Protein AF-A0A6C0BGW6-F1 (afdb_monomer)

Solvent-accessible surface area (backbone atoms only — not comparable to full-atom values): 10227 Å² total; per-residue (Å²): 132,77,54,96,41,46,49,73,50,77,48,76,57,96,74,24,34,38,41,36,36,39,38,70,76,59,81,55,43,27,41,41,35,39,39,25,25,22,56,47,49,83,43,99,42,93,86,22,59,35,53,53,31,75,29,62,69,71,22,59,35,98,66,33,48,68,53,72,49,78,18,70,74,29,52,48,75,48,79,35,81,51,61,35,23,29,26,18,40,80,93,35,70,37,82,43,70,14,36,36,42,37,46,34,37,33,81,90,67,52,72,50,77,52,74,50,77,50,52,95,71,47,67,79,78,81,62,77,71,50,73,78,90,64,96,64,98,62,66,97,80,75,90,61,68,43,69,79,63,86,60,91,87,66,70,92,70,54,76,65,55,50,53,68,76,22,45,67,76,95,65,134

Organism: NCBI:txid1070528

Structure (mmCIF, N/CA/C/O backbone):
data_AF-A0A6C0BGW6-F1
#
_entry.id   AF-A0A6C0BGW6-F1
#
loop_
_atom_site.group_PDB
_atom_site.id
_atom_site.type_symbol
_atom_site.label_atom_id
_atom_site.label_alt_id
_atom_site.label_comp_id
_atom_site.label_asym_id
_atom_site.label_entity_id
_atom_site.label_seq_id
_atom_site.pdbx_PDB_ins_code
_atom_site.Cartn_x
_atom_site.Cartn_y
_atom_site.Cartn_z
_atom_site.occupancy
_atom_site.B_iso_or_equiv
_atom_site.auth_seq_id
_atom_site.auth_comp_id
_atom_site.auth_asym_id
_atom_site.auth_atom_id
_atom_site.pdbx_PDB_model_num
ATOM 1 N N . MET A 1 1 ? 7.740 -7.024 9.136 1.00 37.19 1 MET A N 1
ATOM 2 C CA . MET A 1 1 ? 7.471 -7.342 10.553 1.00 37.19 1 MET A CA 1
ATOM 3 C C . MET A 1 1 ? 6.039 -6.913 10.829 1.00 37.19 1 MET A C 1
ATOM 5 O O . MET A 1 1 ? 5.793 -5.718 10.891 1.00 37.19 1 MET A O 1
ATOM 9 N N . GLN A 1 2 ? 5.083 -7.849 10.823 1.00 46.03 2 GLN A N 1
ATOM 10 C CA . GLN A 1 2 ? 3.692 -7.530 11.164 1.00 46.03 2 GLN A CA 1
ATOM 11 C C . GLN A 1 2 ? 3.669 -7.059 12.623 1.00 46.03 2 GLN A C 1
ATOM 13 O O . GLN A 1 2 ? 4.198 -7.741 13.501 1.00 46.03 2 GLN A O 1
ATOM 18 N N . SER A 1 3 ? 3.143 -5.856 12.860 1.00 55.16 3 SER A N 1
ATOM 19 C CA . SER A 1 3 ? 2.837 -5.395 14.215 1.00 55.16 3 SER A CA 1
ATOM 20 C C . SER A 1 3 ? 1.902 -6.421 14.859 1.00 55.16 3 SER A C 1
ATOM 22 O O . SER A 1 3 ? 0.986 -6.900 14.195 1.00 55.16 3 SER A O 1
ATOM 24 N N . LYS A 1 4 ? 2.094 -6.746 16.145 1.00 64.62 4 LYS A N 1
ATOM 25 C CA . LYS A 1 4 ? 1.172 -7.628 16.891 1.00 64.62 4 LYS A CA 1
ATOM 26 C C . LYS A 1 4 ? -0.286 -7.142 16.849 1.00 64.62 4 LYS A C 1
ATOM 28 O O . LYS A 1 4 ? -1.184 -7.923 17.132 1.00 64.62 4 LYS A O 1
ATOM 33 N N . GLU A 1 5 ? -0.496 -5.879 16.492 1.00 81.38 5 GLU A N 1
ATOM 34 C CA . GLU A 1 5 ? -1.779 -5.180 16.480 1.00 81.38 5 GLU A CA 1
ATOM 35 C C . GLU A 1 5 ? -2.512 -5.254 15.128 1.00 81.38 5 GLU A C 1
ATOM 37 O O . GLU A 1 5 ? -3.675 -4.864 15.047 1.00 81.38 5 GLU A O 1
ATOM 42 N N . LEU A 1 6 ? -1.848 -5.735 14.066 1.00 87.19 6 LEU A N 1
ATOM 43 C CA . LEU A 1 6 ? -2.427 -5.890 12.731 1.00 87.19 6 LEU A CA 1
ATOM 44 C C . LEU A 1 6 ? -2.118 -7.276 12.177 1.00 87.19 6 LEU A C 1
ATOM 46 O O . LEU A 1 6 ? -0.975 -7.593 11.841 1.00 87.19 6 LEU A O 1
ATOM 50 N N . GLN A 1 7 ? -3.171 -8.061 11.989 1.00 87.50 7 GLN A N 1
ATOM 51 C CA . GLN A 1 7 ? -3.108 -9.322 11.264 1.00 87.50 7 GLN A CA 1
ATOM 52 C C . GLN A 1 7 ? -3.785 -9.127 9.916 1.00 87.50 7 GLN A C 1
ATOM 54 O O . GLN A 1 7 ? -4.949 -8.737 9.860 1.00 87.50 7 GLN A O 1
ATOM 59 N N . SER A 1 8 ? -3.053 -9.369 8.832 1.00 88.69 8 SER A N 1
ATOM 60 C CA . SER A 1 8 ? -3.589 -9.257 7.479 1.00 88.69 8 SER A CA 1
ATOM 61 C C . SER A 1 8 ? -3.205 -10.454 6.622 1.00 88.69 8 SER A C 1
ATOM 63 O O . SER A 1 8 ? -2.110 -11.011 6.733 1.00 88.69 8 SER A O 1
ATOM 65 N N . HIS A 1 9 ? -4.138 -10.833 5.760 1.00 90.75 9 HIS A N 1
ATOM 66 C CA . HIS A 1 9 ? -4.013 -11.868 4.757 1.00 90.75 9 HIS A CA 1
ATOM 67 C C . HIS A 1 9 ? -4.360 -11.276 3.392 1.00 90.75 9 HIS A C 1
ATOM 69 O O . HIS A 1 9 ? -5.323 -10.520 3.247 1.00 90.75 9 HIS A O 1
ATOM 75 N N . VAL A 1 10 ? -3.551 -11.605 2.389 1.00 89.81 10 VAL A N 1
ATOM 76 C CA . VAL A 1 10 ? -3.691 -11.068 1.038 1.00 89.81 10 VAL A CA 1
ATOM 77 C C . VAL A 1 10 ? -3.963 -12.215 0.084 1.00 89.81 10 VAL A C 1
ATOM 79 O O . VAL A 1 10 ? -3.208 -13.183 0.027 1.00 89.81 10 VAL A O 1
ATOM 82 N N . THR A 1 11 ? -5.023 -12.084 -0.705 1.00 89.00 11 THR A N 1
ATOM 83 C CA . THR A 1 11 ? -5.364 -13.026 -1.772 1.00 89.00 11 THR A CA 1
ATOM 84 C C . THR A 1 11 ? -5.564 -12.296 -3.091 1.00 89.00 11 THR A C 1
ATOM 86 O O . THR A 1 11 ? -5.847 -11.097 -3.133 1.00 89.00 11 THR A O 1
ATOM 89 N N . LYS A 1 12 ? -5.419 -13.028 -4.198 1.00 85.81 12 LYS A N 1
ATOM 90 C CA . LYS A 1 12 ? -5.712 -12.528 -5.541 1.00 85.81 12 LYS A CA 1
ATOM 91 C C . LYS A 1 12 ? -6.830 -13.357 -6.154 1.00 85.81 12 LYS A C 1
ATOM 93 O O . LYS A 1 12 ? -6.659 -14.553 -6.372 1.00 85.81 12 LYS A O 1
ATOM 98 N N . ILE A 1 13 ? -7.957 -12.716 -6.454 1.00 86.94 13 ILE A N 1
ATOM 99 C CA . ILE A 1 13 ? -9.144 -13.359 -7.030 1.00 86.94 13 ILE A CA 1
ATOM 100 C C . ILE A 1 13 ? -9.569 -12.561 -8.262 1.00 86.94 13 ILE A C 1
ATOM 102 O O . ILE A 1 13 ? -9.807 -11.358 -8.177 1.00 86.94 13 ILE A O 1
ATOM 106 N N . ASN A 1 14 ? -9.651 -13.221 -9.422 1.00 84.62 14 ASN A N 1
ATOM 107 C CA . ASN A 1 14 ? -10.074 -12.613 -10.694 1.00 84.62 14 ASN A CA 1
ATOM 108 C C . ASN A 1 14 ? -9.314 -11.322 -11.060 1.00 84.62 14 ASN A C 1
ATOM 110 O O . ASN A 1 14 ? -9.897 -10.358 -11.547 1.00 84.62 14 ASN A O 1
ATOM 114 N N . GLY A 1 15 ? -8.006 -11.285 -10.789 1.00 77.94 15 GLY A N 1
ATOM 115 C CA . GLY A 1 15 ? -7.155 -10.129 -11.086 1.00 77.94 15 GLY A CA 1
ATOM 116 C C . GLY A 1 15 ? -7.193 -9.008 -10.044 1.00 77.94 15 GLY A C 1
ATOM 117 O O . GLY A 1 15 ? -6.278 -8.191 -10.048 1.00 77.94 15 GLY A O 1
ATOM 118 N N . LYS A 1 16 ? -8.157 -9.022 -9.117 1.00 86.88 16 LYS A N 1
ATOM 119 C CA . LYS A 1 16 ? -8.238 -8.085 -7.992 1.00 86.88 16 LYS A CA 1
ATOM 120 C C . LYS A 1 16 ? -7.445 -8.592 -6.798 1.00 86.88 16 LYS A C 1
ATOM 122 O O . LYS A 1 16 ? -7.344 -9.804 -6.584 1.00 86.88 16 LYS A O 1
ATOM 127 N N . ILE A 1 17 ? -6.918 -7.666 -6.007 1.00 90.75 17 ILE A N 1
ATOM 128 C CA . ILE A 1 17 ? -6.252 -7.982 -4.745 1.00 90.75 17 ILE A CA 1
ATOM 129 C C . ILE A 1 17 ? -7.230 -7.751 -3.605 1.00 90.75 17 ILE A C 1
ATOM 131 O O . ILE A 1 17 ? -7.816 -6.678 -3.488 1.00 90.75 17 ILE A O 1
ATOM 135 N N . ILE A 1 18 ? -7.402 -8.759 -2.762 1.00 93.38 18 ILE A N 1
ATOM 136 C CA . ILE A 1 18 ? -8.252 -8.698 -1.582 1.00 93.38 18 ILE A CA 1
ATOM 137 C C . ILE A 1 18 ? -7.338 -8.751 -0.366 1.00 93.38 18 ILE A C 1
ATOM 139 O O . ILE A 1 18 ? -6.579 -9.704 -0.190 1.00 93.38 18 ILE A O 1
ATOM 143 N N . VAL A 1 19 ? -7.409 -7.710 0.456 1.00 93.88 19 VAL A N 1
ATOM 144 C CA . VAL A 1 19 ? -6.709 -7.622 1.735 1.00 93.88 19 VAL A CA 1
ATOM 145 C C . VAL A 1 19 ? -7.744 -7.710 2.838 1.00 93.88 19 VAL A C 1
ATOM 147 O O . VAL A 1 19 ? -8.563 -6.806 3.009 1.00 9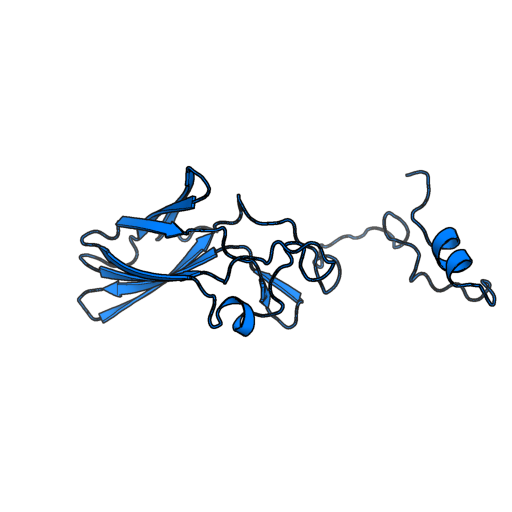3.88 19 VAL A O 1
ATOM 150 N N . GLU A 1 20 ? -7.703 -8.810 3.571 1.00 95.00 20 GLU A N 1
ATOM 151 C CA . GLU A 1 20 ? -8.555 -9.062 4.726 1.00 95.00 20 GLU A CA 1
ATOM 152 C C . GLU A 1 20 ? -7.704 -9.049 5.985 1.00 95.00 20 GLU A C 1
ATOM 154 O O . GLU A 1 20 ? -6.536 -9.442 5.970 1.00 95.00 20 GLU A O 1
ATOM 159 N N . GLY A 1 21 ? -8.263 -8.568 7.085 1.00 93.81 21 GLY A N 1
ATOM 160 C CA . GLY A 1 21 ? -7.511 -8.499 8.323 1.00 93.81 21 GLY A CA 1
ATOM 161 C C . GLY A 1 21 ? -8.318 -8.019 9.508 1.00 93.81 21 GLY A C 1
ATOM 162 O O . GLY A 1 21 ? -9.512 -7.732 9.410 1.00 93.81 21 GLY A O 1
ATOM 163 N N . HIS A 1 22 ? -7.624 -7.937 10.633 1.00 94.00 22 HIS A N 1
ATOM 164 C CA . HIS A 1 22 ? -8.154 -7.456 11.894 1.00 94.00 22 HIS A CA 1
ATOM 165 C C . HIS A 1 22 ? -7.140 -6.530 12.571 1.00 94.00 22 HIS A C 1
ATOM 167 O O . HIS A 1 22 ? -5.941 -6.831 12.621 1.00 94.00 22 HIS A O 1
ATOM 173 N N . ILE A 1 23 ? -7.638 -5.398 13.067 1.00 93.38 23 ILE A N 1
ATOM 174 C CA . ILE A 1 23 ? -6.878 -4.368 13.773 1.00 93.38 23 ILE A CA 1
ATOM 175 C C . ILE A 1 23 ? -7.296 -4.399 15.238 1.00 93.38 23 ILE A C 1
ATOM 177 O O . ILE A 1 23 ? -8.413 -4.016 15.571 1.00 93.38 23 ILE A O 1
ATOM 181 N N . SER A 1 24 ? -6.385 -4.813 16.114 1.00 91.75 24 SER A N 1
ATOM 182 C CA . SER A 1 24 ? -6.626 -4.885 17.561 1.00 91.75 24 SER A CA 1
ATOM 183 C C . SER A 1 24 ? -6.018 -3.705 18.327 1.00 91.75 24 SER A C 1
ATOM 185 O O . SER A 1 24 ? -5.930 -3.746 19.552 1.00 91.75 24 SER A O 1
ATOM 187 N N . ALA A 1 25 ? -5.535 -2.683 17.615 1.00 88.12 25 ALA A N 1
ATOM 188 C CA . ALA A 1 25 ? -4.851 -1.534 18.203 1.00 88.12 25 ALA A CA 1
ATOM 189 C C . ALA A 1 25 ? 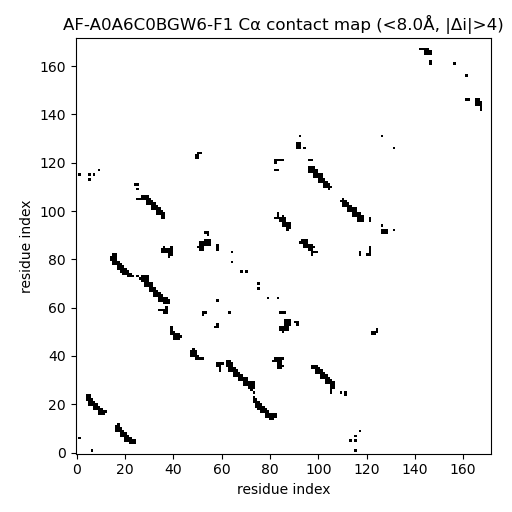-5.777 -0.629 19.030 1.00 88.12 25 ALA A C 1
ATOM 191 O O . ALA A 1 25 ? -5.327 -0.006 19.989 1.00 88.12 25 ALA A O 1
ATOM 192 N N . LEU A 1 26 ? -7.054 -0.540 18.648 1.00 88.19 26 LEU A N 1
ATOM 193 C CA . LEU A 1 26 ? -8.044 0.341 19.263 1.00 88.19 26 LEU A CA 1
ATOM 194 C C . LEU A 1 26 ? -9.290 -0.469 19.655 1.00 88.19 26 LEU A C 1
ATOM 196 O O . LEU A 1 26 ? -9.703 -1.342 18.890 1.00 88.19 26 LEU A O 1
ATOM 200 N N . PRO A 1 27 ? -9.900 -0.208 20.823 1.00 87.19 27 PRO A N 1
ATOM 201 C CA . PRO A 1 27 ? -11.105 -0.908 21.243 1.00 87.19 27 PRO A CA 1
ATOM 202 C C . PRO A 1 27 ? -12.365 -0.334 20.574 1.00 87.19 27 PRO A C 1
ATOM 204 O O . PRO A 1 27 ? -12.542 0.878 20.486 1.00 87.19 27 PRO A O 1
ATOM 207 N N . GLY A 1 28 ? -13.294 -1.217 20.202 1.00 88.44 28 GLY A N 1
ATOM 208 C CA . GLY A 1 28 ? -14.634 -0.839 19.744 1.00 88.44 28 GLY A CA 1
ATOM 209 C C . GLY A 1 28 ? -14.712 -0.374 18.282 1.00 88.44 28 GLY A C 1
ATOM 210 O O . GLY A 1 28 ? -13.792 -0.617 17.499 1.00 88.44 28 GLY A O 1
ATOM 211 N N . PRO A 1 29 ? -15.832 0.269 17.895 1.00 93.38 29 PRO A N 1
ATOM 212 C CA . PRO A 1 29 ? -16.050 0.702 16.522 1.00 93.38 29 PRO A CA 1
ATOM 213 C C . PRO A 1 29 ? -15.010 1.725 16.069 1.00 93.38 29 PRO A C 1
ATOM 215 O O . PRO A 1 29 ? -14.683 2.671 16.779 1.00 93.38 29 PRO A O 1
ATOM 218 N N . MET A 1 30 ? -14.522 1.574 14.847 1.00 94.94 30 MET A N 1
ATOM 219 C CA . MET A 1 30 ? -13.480 2.427 14.294 1.00 94.94 30 MET A CA 1
ATOM 220 C C . MET A 1 30 ? -13.732 2.733 12.822 1.00 94.94 30 MET A C 1
ATOM 222 O O . MET A 1 30 ? -14.301 1.934 12.075 1.00 94.94 30 MET A O 1
ATOM 226 N N . LYS A 1 31 ? -13.281 3.903 12.384 1.00 95.75 31 LYS A N 1
ATOM 227 C CA . LYS A 1 31 ? -13.216 4.269 10.974 1.00 95.75 31 LYS A CA 1
ATOM 228 C C . LYS A 1 31 ? -11.819 3.961 10.458 1.00 95.75 31 LYS A C 1
ATOM 230 O O . LYS A 1 31 ? -10.839 4.509 10.955 1.00 95.75 31 LYS A O 1
ATOM 235 N N . ILE A 1 32 ? -11.739 3.114 9.442 1.00 96.06 32 ILE A N 1
ATOM 236 C CA . ILE A 1 32 ? -10.496 2.726 8.782 1.00 96.06 32 ILE A CA 1
ATOM 237 C C . ILE A 1 32 ? -10.433 3.474 7.456 1.00 96.06 32 ILE A C 1
ATOM 239 O O . ILE A 1 32 ? -11.234 3.240 6.550 1.00 96.06 32 ILE A O 1
ATOM 243 N N . MET A 1 33 ? -9.489 4.396 7.344 1.00 96.50 33 MET A N 1
ATOM 244 C CA . MET A 1 33 ? -9.131 5.074 6.106 1.00 96.50 33 MET A CA 1
ATOM 245 C C . MET A 1 33 ? -7.889 4.402 5.548 1.00 96.50 33 MET A C 1
ATOM 247 O O . MET A 1 33 ? -6.982 4.028 6.291 1.00 96.50 33 MET A O 1
ATOM 251 N N . TRP A 1 34 ? -7.843 4.216 4.238 1.00 95.88 34 TRP A N 1
ATOM 252 C CA . TRP A 1 34 ? -6.727 3.533 3.614 1.00 95.88 34 TRP A CA 1
ATOM 253 C C . TRP A 1 34 ? -6.296 4.230 2.337 1.00 95.88 34 TRP A C 1
ATOM 255 O O . TRP A 1 34 ? -7.099 4.824 1.612 1.00 95.88 34 TRP A O 1
ATOM 265 N N . ARG A 1 35 ? -4.998 4.132 2.063 1.00 95.12 35 ARG A N 1
ATOM 266 C CA . ARG A 1 35 ? -4.397 4.566 0.807 1.00 95.12 35 ARG A CA 1
ATOM 267 C C . ARG A 1 35 ? -3.339 3.577 0.355 1.00 95.12 35 ARG A C 1
ATOM 269 O O . ARG A 1 35 ? -2.598 3.029 1.167 1.00 95.12 35 ARG A O 1
ATOM 276 N N . ALA A 1 36 ? -3.245 3.372 -0.943 1.00 94.31 36 ALA A N 1
ATOM 277 C CA . ALA A 1 36 ? -2.240 2.541 -1.574 1.00 94.31 36 ALA A CA 1
ATOM 278 C C . ALA A 1 36 ? -1.675 3.278 -2.790 1.00 94.31 36 ALA A C 1
ATOM 280 O O . ALA A 1 36 ? -2.374 4.065 -3.435 1.00 94.31 36 ALA A O 1
ATOM 281 N N . ALA A 1 37 ? -0.398 3.039 -3.077 1.00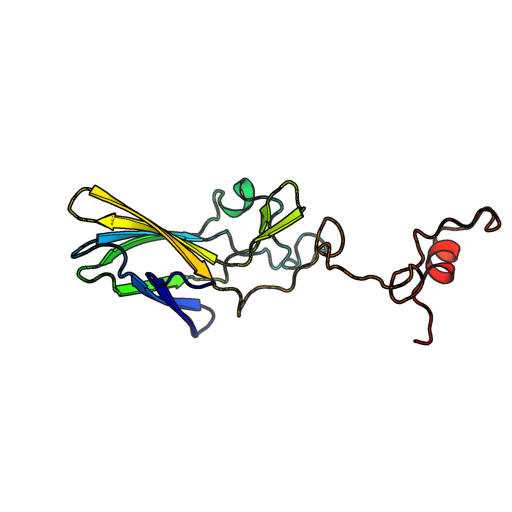 92.50 37 ALA A N 1
ATOM 282 C CA . ALA A 1 37 ? 0.282 3.698 -4.180 1.00 92.50 37 ALA A CA 1
ATOM 283 C C . ALA A 1 37 ? -0.400 3.389 -5.520 1.00 92.50 37 ALA A C 1
ATOM 285 O O . ALA A 1 37 ? -0.960 2.303 -5.713 1.00 92.50 37 ALA A O 1
ATOM 286 N N . ALA A 1 38 ? -0.309 4.331 -6.456 1.00 91.00 38 ALA A N 1
ATOM 287 C CA . ALA A 1 38 ? -0.777 4.153 -7.820 1.00 91.00 38 ALA A CA 1
ATOM 288 C C . ALA A 1 38 ? -0.197 2.857 -8.423 1.00 91.00 38 ALA A C 1
ATOM 290 O O . ALA A 1 38 ? 0.990 2.575 -8.218 1.00 91.00 38 ALA A O 1
ATOM 291 N N . PRO A 1 39 ? -0.986 2.061 -9.165 1.00 88.00 39 PRO A N 1
ATOM 292 C CA . PRO A 1 39 ? -0.476 0.863 -9.820 1.00 88.00 39 PRO A CA 1
ATOM 293 C C . PRO A 1 39 ? 0.686 1.184 -10.762 1.00 88.00 39 PRO A C 1
ATOM 295 O O . PRO A 1 39 ? 0.737 2.259 -11.370 1.00 88.00 39 PRO A O 1
ATOM 298 N N . ASN A 1 40 ? 1.614 0.239 -10.908 1.00 77.88 40 ASN A N 1
ATOM 299 C CA . ASN A 1 40 ? 2.720 0.414 -11.843 1.00 77.88 40 ASN A CA 1
ATOM 300 C C . ASN A 1 40 ? 2.193 0.515 -13.278 1.00 77.88 40 ASN A C 1
ATOM 302 O O . ASN A 1 40 ? 1.243 -0.167 -13.676 1.00 77.88 40 ASN A O 1
ATOM 306 N N . THR A 1 41 ? 2.858 1.334 -14.090 1.00 74.00 41 THR A N 1
ATOM 307 C CA . THR A 1 41 ? 2.589 1.342 -15.526 1.00 74.00 41 THR A CA 1
ATOM 308 C C . THR A 1 41 ? 2.996 -0.004 -16.132 1.00 74.00 41 THR A C 1
ATOM 310 O O . THR A 1 41 ? 3.968 -0.632 -15.709 1.00 74.00 41 THR A O 1
ATOM 313 N N . ARG A 1 42 ? 2.200 -0.477 -17.096 1.00 69.25 42 ARG A N 1
ATOM 314 C CA . ARG A 1 42 ? 2.402 -1.751 -17.811 1.00 69.25 42 ARG A CA 1
ATOM 315 C C . ARG A 1 42 ? 2.734 -1.525 -19.290 1.00 69.25 42 ARG A C 1
ATOM 317 O O . ARG A 1 42 ? 2.373 -2.326 -20.146 1.00 69.25 42 ARG A O 1
ATOM 324 N N . GLY A 1 43 ? 3.332 -0.379 -19.601 1.00 63.72 43 GLY A N 1
ATOM 325 C CA . GLY A 1 43 ? 3.660 0.012 -20.966 1.00 63.72 43 GLY A CA 1
ATOM 326 C C . GLY A 1 43 ? 4.888 -0.725 -21.500 1.00 63.72 43 GLY A C 1
ATOM 327 O O . GLY A 1 43 ? 5.816 -1.043 -20.761 1.00 63.72 43 GLY A O 1
ATOM 328 N N . TYR A 1 44 ? 4.928 -0.946 -22.812 1.00 57.06 44 TYR A N 1
ATOM 329 C CA . TYR A 1 44 ? 6.083 -1.528 -23.497 1.00 57.06 44 TYR A CA 1
ATOM 330 C C . TYR A 1 44 ? 7.160 -0.460 -23.743 1.00 57.06 44 TYR A C 1
ATOM 332 O O . TYR A 1 44 ? 7.364 0.003 -24.861 1.00 57.06 44 TYR A O 1
ATOM 340 N N . SER A 1 45 ? 7.828 -0.010 -22.683 1.00 59.88 45 SER A N 1
ATOM 341 C CA . SER A 1 45 ? 9.017 0.843 -22.771 1.00 59.88 45 SER A CA 1
ATOM 342 C C . SER A 1 45 ? 9.902 0.640 -21.545 1.00 59.88 45 SER A C 1
ATOM 344 O O . SER A 1 45 ? 9.431 0.170 -20.510 1.00 59.88 45 SER A O 1
ATOM 346 N N . PHE A 1 46 ? 11.182 1.012 -21.634 1.00 57.41 46 PHE A N 1
ATOM 347 C CA . PHE A 1 46 ? 12.106 0.939 -20.494 1.00 57.41 46 PHE A CA 1
ATOM 348 C C . PHE A 1 46 ? 11.533 1.637 -19.246 1.00 57.41 46 PHE A C 1
ATOM 350 O O . PHE A 1 46 ? 11.603 1.093 -18.150 1.00 57.41 46 PHE A O 1
ATOM 357 N N . SER A 1 47 ? 10.888 2.792 -19.431 1.00 57.47 47 SER A N 1
ATOM 358 C CA . SER A 1 47 ? 10.246 3.570 -18.362 1.00 57.47 47 SER A CA 1
ATOM 359 C C . SER A 1 47 ? 8.834 3.092 -17.992 1.00 57.47 47 SER A C 1
ATOM 361 O O . SER A 1 47 ? 8.322 3.483 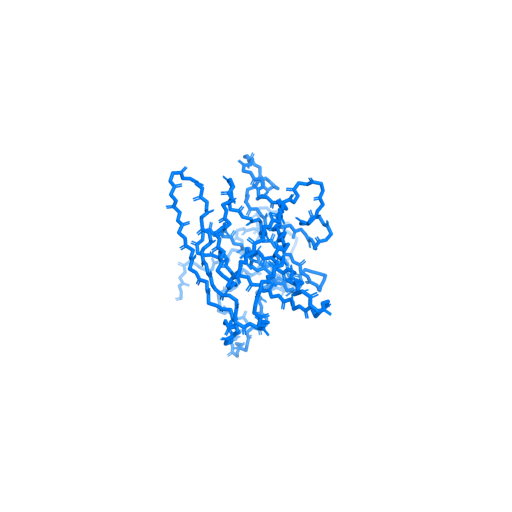-16.950 1.00 57.47 47 SER A O 1
ATOM 363 N N . GLY A 1 48 ? 8.194 2.274 -18.833 1.00 54.94 48 GLY A N 1
ATOM 364 C CA . GLY A 1 48 ? 6.829 1.769 -18.649 1.00 54.94 48 GLY A CA 1
ATOM 365 C C . GLY A 1 48 ? 6.743 0.335 -18.121 1.00 54.94 48 GLY A C 1
ATOM 366 O O . GLY A 1 48 ? 5.641 -0.177 -17.950 1.00 54.94 48 GLY A O 1
ATOM 367 N N . SER A 1 49 ? 7.879 -0.325 -17.885 1.00 62.28 49 SER A N 1
ATOM 368 C CA . SER A 1 49 ? 7.954 -1.759 -17.586 1.00 62.28 49 SER A CA 1
ATOM 369 C C . SER A 1 49 ? 7.891 -2.061 -16.084 1.00 62.28 49 SER A C 1
ATOM 371 O O . SER A 1 49 ? 8.833 -2.621 -15.521 1.00 62.28 49 SER A O 1
ATOM 373 N N . GLY A 1 50 ? 6.791 -1.711 -15.414 1.00 68.19 50 GLY A N 1
ATOM 374 C CA . GLY A 1 50 ? 6.552 -2.174 -14.043 1.00 68.19 50 GLY A CA 1
ATOM 375 C C . GLY A 1 50 ? 7.534 -1.630 -12.998 1.00 68.19 50 GLY A C 1
ATOM 376 O O . GLY A 1 50 ? 7.693 -2.250 -11.949 1.00 68.19 50 GLY A O 1
ATOM 377 N N . LEU A 1 51 ? 8.203 -0.509 -13.289 1.00 79.69 51 LEU A N 1
ATOM 378 C CA . LEU A 1 51 ? 9.180 0.101 -12.390 1.00 79.69 51 LEU A CA 1
ATOM 379 C C . LEU A 1 51 ? 8.497 0.692 -11.144 1.00 79.69 51 LEU A C 1
ATOM 381 O O . LEU A 1 51 ? 7.392 1.225 -11.265 1.00 79.69 51 LEU A O 1
ATOM 385 N N . PRO A 1 52 ? 9.151 0.647 -9.967 1.00 85.94 52 PRO A N 1
ATOM 386 C CA . PRO A 1 52 ? 8.691 1.387 -8.798 1.00 85.94 52 PRO A CA 1
ATOM 387 C C . PRO A 1 52 ? 8.677 2.896 -9.057 1.00 85.94 52 PRO A C 1
ATOM 389 O O . PRO A 1 52 ? 9.494 3.416 -9.823 1.00 85.94 52 PRO A O 1
ATOM 392 N N . HIS A 1 53 ? 7.788 3.610 -8.370 1.00 87.25 53 HIS A N 1
ATOM 393 C CA . HIS A 1 53 ? 7.736 5.066 -8.434 1.00 87.25 53 HIS A CA 1
ATOM 394 C C . HIS A 1 53 ? 9.016 5.690 -7.852 1.00 87.25 53 HIS A C 1
ATOM 396 O O . HIS A 1 53 ? 9.542 5.202 -6.846 1.00 87.25 53 HIS A O 1
ATOM 402 N N . PRO A 1 54 ? 9.513 6.792 -8.435 1.00 86.06 54 PRO A N 1
ATOM 403 C CA . PRO A 1 54 ? 10.725 7.465 -7.968 1.00 86.06 54 PRO A CA 1
ATOM 404 C C . PRO A 1 54 ? 10.689 7.924 -6.506 1.00 86.06 54 PRO A C 1
ATOM 406 O O . PRO A 1 54 ? 11.721 7.891 -5.838 1.00 86.06 54 PRO A O 1
ATOM 409 N N . ASN A 1 55 ? 9.528 8.364 -6.013 1.00 88.19 55 ASN A N 1
ATOM 410 C CA . ASN A 1 55 ? 9.351 8.852 -4.647 1.00 88.19 55 ASN A CA 1
ATOM 411 C C . ASN A 1 55 ? 7.914 8.652 -4.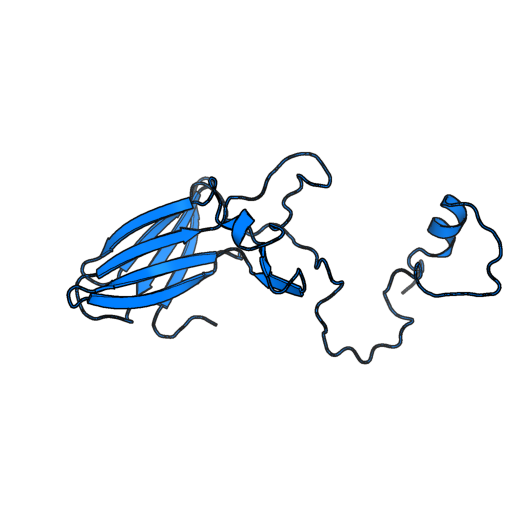133 1.00 88.19 55 ASN A C 1
ATOM 413 O O . ASN A 1 55 ? 7.024 8.224 -4.872 1.00 88.19 55 ASN A O 1
ATOM 417 N N . VAL A 1 56 ? 7.703 8.942 -2.845 1.00 90.00 56 VAL A N 1
ATOM 418 C CA . VAL A 1 56 ? 6.402 8.793 -2.176 1.00 90.00 56 VAL A CA 1
ATOM 419 C C . VAL A 1 56 ? 5.370 9.783 -2.715 1.00 90.00 56 VAL A C 1
ATOM 421 O O . VAL A 1 56 ? 4.200 9.430 -2.843 1.00 90.00 56 VAL A O 1
ATOM 424 N N . GLU A 1 57 ? 5.796 10.991 -3.080 1.00 88.75 57 GLU A N 1
ATOM 425 C CA . GLU A 1 57 ? 4.926 12.042 -3.603 1.00 88.75 57 GLU A CA 1
ATOM 426 C C . GLU A 1 57 ? 4.280 11.603 -4.918 1.00 88.75 57 GLU A C 1
ATOM 428 O O . GLU A 1 57 ? 3.072 11.724 -5.074 1.00 88.75 57 GLU A O 1
ATOM 433 N N . GLN A 1 58 ? 5.060 11.013 -5.826 1.00 88.81 58 GLN A N 1
ATOM 434 C CA . GLN A 1 58 ? 4.561 10.468 -7.089 1.00 88.81 58 GLN A CA 1
ATOM 435 C C . GLN A 1 58 ? 3.761 9.178 -6.892 1.00 88.81 58 GLN A C 1
ATOM 437 O O . GLN A 1 58 ? 2.768 8.956 -7.583 1.00 88.81 58 GLN A O 1
ATOM 442 N N . ALA A 1 59 ? 4.162 8.335 -5.937 1.00 89.81 59 ALA A N 1
ATOM 443 C CA . ALA A 1 59 ? 3.459 7.091 -5.642 1.00 89.81 59 ALA A CA 1
ATOM 444 C C . ALA A 1 59 ? 2.028 7.332 -5.135 1.00 89.81 59 ALA A C 1
ATOM 446 O O . ALA A 1 59 ? 1.124 6.567 -5.473 1.00 89.81 59 ALA A O 1
ATOM 447 N N . PHE A 1 60 ? 1.821 8.384 -4.337 1.00 91.56 60 PHE A N 1
ATOM 448 C CA . PHE A 1 60 ? 0.532 8.734 -3.732 1.00 91.56 60 PHE A CA 1
ATOM 449 C C . PHE A 1 60 ? -0.134 9.975 -4.356 1.00 91.56 60 PHE A C 1
ATOM 451 O O . PHE A 1 60 ? -0.972 10.606 -3.713 1.00 91.56 60 PHE A O 1
ATOM 458 N N . ASP A 1 61 ? 0.219 10.309 -5.598 1.00 87.25 61 ASP A N 1
ATOM 459 C CA . ASP A 1 61 ? -0.392 11.411 -6.352 1.00 87.25 61 ASP A CA 1
ATOM 460 C C . ASP A 1 61 ? -1.822 11.056 -6.843 1.00 87.25 61 ASP A C 1
ATOM 462 O O . ASP A 1 61 ? -2.447 10.112 -6.363 1.00 87.25 61 ASP A O 1
ATOM 466 N N . VAL A 1 62 ? -2.360 11.769 -7.840 1.00 78.50 62 VAL A N 1
ATOM 467 C CA . VAL A 1 62 ? -3.737 11.659 -8.376 1.00 78.50 62 VAL A CA 1
ATOM 468 C C . VAL A 1 62 ? -4.208 10.225 -8.678 1.00 78.50 62 VAL A C 1
ATOM 470 O O . VAL A 1 62 ? -5.405 9.950 -8.656 1.00 78.50 62 VAL A O 1
ATOM 473 N N . ARG A 1 63 ? -3.296 9.290 -8.972 1.00 81.94 63 ARG A N 1
ATOM 474 C CA . ARG A 1 63 ? -3.626 7.886 -9.288 1.00 81.94 63 ARG A CA 1
ATOM 475 C C . ARG A 1 63 ? -3.607 6.944 -8.081 1.00 81.94 63 ARG A C 1
ATOM 477 O O . ARG A 1 63 ? -3.776 5.738 -8.264 1.00 81.94 63 ARG A O 1
ATOM 484 N N . ALA A 1 64 ? -3.369 7.457 -6.878 1.00 88.50 64 ALA A N 1
ATOM 485 C CA . ALA A 1 64 ? -3.389 6.661 -5.663 1.00 88.50 64 ALA A CA 1
ATOM 486 C C . ALA A 1 64 ? -4.770 6.043 -5.440 1.00 88.50 64 ALA A C 1
ATOM 488 O O . ALA A 1 64 ? -5.808 6.688 -5.602 1.00 88.50 64 ALA A O 1
ATOM 489 N N . MET A 1 65 ? -4.779 4.784 -5.021 1.00 92.06 65 MET A N 1
ATOM 490 C CA . MET A 1 65 ? -6.010 4.119 -4.618 1.00 92.06 65 MET A CA 1
ATOM 491 C C . MET A 1 65 ? -6.304 4.520 -3.180 1.00 92.06 65 MET A C 1
ATOM 493 O O . MET A 1 65 ? -5.448 4.376 -2.309 1.00 92.06 65 MET A O 1
ATOM 497 N N . THR A 1 66 ? -7.502 5.025 -2.919 1.00 94.62 66 THR A N 1
ATOM 498 C CA . THR A 1 66 ? -7.912 5.440 -1.576 1.00 94.62 66 THR A CA 1
ATOM 499 C C . THR A 1 66 ? -9.311 4.935 -1.276 1.00 94.62 66 THR A C 1
ATOM 501 O O . THR A 1 66 ? -10.103 4.660 -2.178 1.00 94.62 66 THR A O 1
ATOM 504 N N . GLY A 1 67 ? -9.628 4.818 0.005 1.00 95.19 67 GLY A N 1
ATOM 505 C CA . GLY A 1 67 ? -10.972 4.493 0.438 1.00 95.19 67 GLY A CA 1
ATOM 506 C C . GLY A 1 67 ? -11.126 4.604 1.942 1.00 95.19 67 GLY A C 1
ATOM 507 O O . GLY A 1 67 ? -10.186 4.900 2.681 1.00 95.19 67 GLY A O 1
ATOM 508 N N . SER A 1 68 ? -12.348 4.373 2.404 1.00 95.94 68 SER A N 1
ATOM 509 C CA . SER A 1 68 ? -12.639 4.302 3.830 1.00 95.94 68 SER A CA 1
ATOM 510 C C . SER A 1 68 ? -13.770 3.323 4.095 1.00 95.94 68 SER A C 1
ATOM 512 O O . SER A 1 68 ? -14.626 3.112 3.236 1.00 95.94 68 SER A O 1
ATOM 514 N N . LEU A 1 69 ? -13.760 2.725 5.278 1.00 96.12 69 LEU A N 1
ATOM 515 C CA . LEU A 1 69 ? -14.811 1.843 5.763 1.00 96.12 69 LEU A CA 1
ATOM 516 C C . LEU A 1 69 ? -14.970 2.008 7.273 1.00 96.12 69 LEU A C 1
ATOM 518 O O . LEU A 1 69 ? -14.022 2.359 7.974 1.00 96.12 69 LEU A O 1
ATOM 522 N N . ASN A 1 70 ? -16.175 1.754 7.771 1.00 94.56 70 ASN A N 1
ATOM 523 C CA . ASN A 1 70 ? -16.432 1.680 9.203 1.00 94.56 70 ASN A CA 1
ATOM 524 C C . ASN A 1 70 ? -16.386 0.212 9.618 1.00 94.56 70 ASN A C 1
ATOM 526 O O . ASN A 1 70 ? -17.022 -0.628 8.982 1.00 94.56 70 ASN A O 1
ATOM 530 N N . SER A 1 71 ? -15.644 -0.077 10.678 1.00 94.31 71 SER A N 1
ATOM 531 C CA . SER A 1 71 ? -15.476 -1.413 11.224 1.00 94.31 71 SER A CA 1
ATOM 532 C C . SER A 1 71 ? -15.960 -1.438 12.674 1.00 94.31 71 SER A C 1
ATOM 534 O O . SER A 1 71 ? -15.376 -0.752 13.512 1.00 94.31 71 SER A O 1
ATOM 536 N N . PRO A 1 72 ? -17.033 -2.179 12.997 1.00 92.19 72 PRO A N 1
ATOM 537 C CA . PRO A 1 72 ? -17.541 -2.274 14.367 1.00 92.19 72 PRO A CA 1
ATOM 538 C C . PRO A 1 72 ? -16.572 -2.946 15.347 1.00 92.19 72 PRO A C 1
ATOM 540 O O . PRO A 1 72 ? -16.634 -2.676 16.544 1.00 92.19 72 PRO A O 1
ATOM 543 N N . ASP A 1 73 ? -15.712 -3.829 14.844 1.00 91.38 73 ASP A N 1
ATOM 544 C CA . ASP A 1 73 ? -14.870 -4.731 15.632 1.00 91.38 73 ASP A CA 1
ATOM 545 C C . ASP A 1 73 ? -13.394 -4.719 15.200 1.00 91.38 73 ASP A C 1
ATOM 547 O O . ASP A 1 73 ? -12.610 -5.522 15.687 1.00 91.38 73 ASP A O 1
ATOM 551 N N . GLY A 1 74 ? 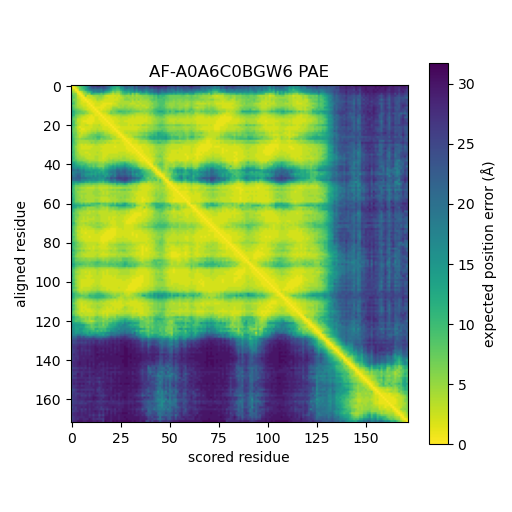-13.000 -3.842 14.276 1.00 91.56 74 GLY A N 1
ATOM 552 C CA . GLY A 1 74 ? -11.643 -3.778 13.729 1.00 91.56 74 GLY A CA 1
ATOM 553 C C . GLY A 1 74 ? -11.364 -4.759 12.587 1.00 91.56 74 GLY A C 1
ATOM 554 O O . GLY A 1 74 ? -10.259 -4.748 12.039 1.00 91.56 74 GLY A O 1
ATOM 555 N N . THR A 1 75 ? -12.331 -5.586 12.174 1.00 94.69 75 THR A N 1
ATOM 556 C CA . THR A 1 75 ? -12.213 -6.397 10.953 1.00 94.69 75 THR A CA 1
ATOM 557 C C . THR A 1 75 ? -12.372 -5.546 9.695 1.00 94.69 75 THR A C 1
ATOM 559 O O . THR A 1 75 ? -13.158 -4.596 9.644 1.00 94.69 75 THR A O 1
ATOM 562 N N . PHE A 1 76 ? -11.616 -5.860 8.648 1.00 95.06 76 PHE A N 1
ATOM 563 C CA . PHE A 1 76 ? -11.713 -5.139 7.386 1.00 95.06 76 PHE A CA 1
ATOM 564 C C . PHE A 1 76 ? -11.496 -6.045 6.182 1.00 95.06 76 PHE A C 1
ATOM 566 O O . PHE A 1 76 ? -10.794 -7.054 6.239 1.00 95.06 76 PHE A O 1
ATOM 573 N N . ARG A 1 77 ? -12.078 -5.613 5.062 1.00 95.56 77 ARG A N 1
ATOM 574 C CA . ARG A 1 77 ? -11.864 -6.182 3.737 1.00 95.56 77 ARG A CA 1
ATOM 575 C C . ARG A 1 77 ? -11.701 -5.048 2.738 1.00 95.56 77 ARG A C 1
ATOM 577 O O . ARG A 1 77 ? -12.651 -4.322 2.453 1.00 95.56 77 ARG A O 1
ATOM 584 N N . ILE A 1 78 ? -10.497 -4.903 2.205 1.00 95.62 78 ILE A N 1
ATOM 585 C CA . ILE A 1 78 ? -10.159 -3.918 1.177 1.00 95.62 78 ILE A CA 1
ATOM 586 C C . ILE A 1 78 ? -9.968 -4.664 -0.137 1.00 95.62 78 ILE A C 1
ATOM 588 O O . ILE A 1 78 ? -9.255 -5.662 -0.196 1.00 95.62 78 ILE A O 1
ATOM 592 N N . THR A 1 79 ? -10.615 -4.185 -1.195 1.00 94.25 79 THR A N 1
ATOM 593 C CA . THR A 1 79 ? -10.438 -4.722 -2.548 1.00 94.25 79 THR A CA 1
ATOM 594 C C . THR A 1 79 ? -9.732 -3.675 -3.393 1.00 94.25 79 THR A C 1
ATOM 596 O O . THR A 1 79 ? -10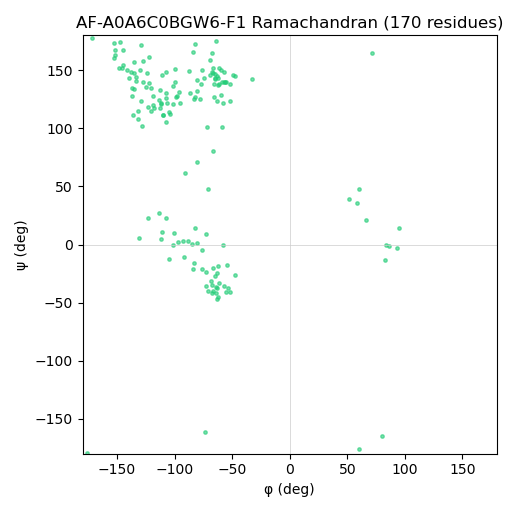.236 -2.565 -3.534 1.00 94.25 79 THR A O 1
ATOM 599 N N . LEU A 1 80 ? -8.576 -4.029 -3.945 1.00 90.12 80 LEU A N 1
ATOM 600 C CA . LEU A 1 80 ? -7.843 -3.219 -4.908 1.00 90.12 80 LEU A CA 1
ATOM 601 C C . LEU A 1 80 ? -8.083 -3.768 -6.315 1.00 90.12 80 LEU A C 1
ATOM 603 O O . LEU A 1 80 ? -8.023 -4.982 -6.537 1.00 90.12 80 LEU A O 1
ATOM 607 N N . ASP A 1 81 ? -8.329 -2.871 -7.267 1.00 87.44 81 ASP A N 1
ATOM 608 C CA . ASP A 1 81 ? -8.531 -3.243 -8.671 1.00 87.44 81 ASP A CA 1
ATOM 609 C C . ASP A 1 81 ? -7.232 -3.671 -9.364 1.00 87.44 81 ASP A C 1
ATOM 611 O O . ASP A 1 81 ? -7.274 -4.435 -10.327 1.00 87.44 81 ASP A O 1
ATOM 615 N N . ASP A 1 82 ? -6.081 -3.226 -8.854 1.00 85.94 82 ASP A N 1
ATOM 616 C CA . ASP A 1 82 ? -4.763 -3.644 -9.321 1.00 85.94 82 ASP A CA 1
ATOM 617 C C . ASP A 1 82 ? -3.763 -3.714 -8.151 1.00 85.94 82 ASP A C 1
ATOM 619 O O . ASP A 1 82 ? -4.022 -3.243 -7.041 1.00 85.94 82 ASP A O 1
ATOM 623 N N . VAL A 1 83 ? -2.605 -4.325 -8.393 1.00 85.31 83 VAL A N 1
ATOM 624 C CA . VAL A 1 83 ? -1.491 -4.375 -7.449 1.00 85.31 83 VAL A CA 1
ATOM 625 C C . VAL A 1 83 ? -0.940 -2.955 -7.258 1.00 85.31 83 VAL A C 1
ATOM 627 O O . VAL A 1 83 ? -0.588 -2.303 -8.247 1.00 85.31 83 VAL A O 1
ATOM 630 N N . PRO A 1 84 ? -0.829 -2.468 -6.011 1.00 90.12 84 PRO A N 1
ATOM 631 C CA . PRO A 1 84 ? -0.266 -1.154 -5.752 1.00 90.12 84 PRO A CA 1
ATOM 632 C C . PRO A 1 84 ? 1.206 -1.104 -6.156 1.00 90.12 84 PRO A C 1
ATOM 634 O O . PRO A 1 84 ? 1.938 -2.090 -6.043 1.00 90.12 84 PRO A O 1
ATOM 637 N N . GLY A 1 85 ? 1.645 0.058 -6.630 1.00 88.69 85 GLY A N 1
ATOM 638 C CA . GLY A 1 85 ? 3.039 0.261 -6.991 1.00 88.69 85 GLY A CA 1
ATOM 639 C C . GLY A 1 85 ? 3.968 0.219 -5.780 1.00 88.69 85 GLY A C 1
ATOM 640 O O . GLY A 1 85 ? 3.595 0.562 -4.658 1.00 88.69 85 GLY A O 1
ATOM 641 N N . ALA A 1 86 ? 5.209 -0.189 -6.016 1.00 89.25 86 ALA A N 1
ATOM 642 C CA . ALA A 1 86 ? 6.296 0.056 -5.077 1.00 89.25 86 ALA A CA 1
ATOM 643 C C . ALA A 1 86 ? 6.867 1.459 -5.313 1.00 89.25 86 ALA A C 1
ATOM 645 O O . ALA A 1 86 ? 6.620 2.051 -6.363 1.00 89.25 86 ALA A O 1
ATOM 646 N N . TYR A 1 87 ? 7.665 1.984 -4.390 1.00 89.69 87 TYR A N 1
ATOM 647 C CA . TYR A 1 87 ? 8.353 3.259 -4.600 1.00 89.69 87 TYR A CA 1
ATOM 648 C C . TYR A 1 87 ? 9.657 3.338 -3.820 1.00 89.69 87 TYR A C 1
ATOM 650 O O . TYR A 1 87 ? 9.908 2.515 -2.940 1.00 89.69 87 TYR A O 1
ATOM 658 N N . TYR A 1 88 ? 10.488 4.333 -4.124 1.00 88.25 88 TYR A N 1
ATOM 659 C CA . TYR A 1 88 ? 11.689 4.597 -3.338 1.00 88.25 88 TYR A CA 1
ATOM 660 C C . TYR A 1 88 ? 11.504 5.745 -2.347 1.00 88.25 88 TYR A C 1
ATOM 662 O O . TYR A 1 88 ? 10.758 6.690 -2.575 1.00 88.25 88 TYR A O 1
ATOM 670 N N . SER A 1 89 ? 12.224 5.692 -1.237 1.00 84.88 89 SER A N 1
ATOM 671 C CA . SER A 1 89 ? 12.374 6.792 -0.288 1.00 84.88 89 SER A CA 1
ATOM 672 C C . SER A 1 89 ? 13.859 7.034 0.005 1.00 84.88 89 SER A C 1
ATOM 674 O O . SER A 1 89 ? 14.729 6.300 -0.474 1.00 84.88 89 SER A O 1
ATOM 676 N N . GLY A 1 90 ? 14.178 8.122 0.716 1.00 82.44 90 GLY A N 1
ATOM 677 C CA . GLY A 1 90 ? 15.570 8.474 1.019 1.00 82.44 90 GLY A CA 1
ATOM 678 C C . GLY A 1 90 ? 16.413 8.706 -0.240 1.00 82.44 90 GLY A C 1
ATOM 679 O O . GLY A 1 90 ? 17.491 8.127 -0.378 1.00 82.44 90 GLY A O 1
ATOM 680 N N . LEU A 1 91 ? 15.890 9.499 -1.185 1.00 80.38 91 LEU A N 1
ATOM 681 C CA . LEU A 1 91 ? 16.548 9.829 -2.460 1.00 80.38 91 LEU A CA 1
ATOM 682 C C . LEU A 1 91 ? 16.895 8.599 -3.325 1.00 80.38 91 LEU A C 1
ATOM 684 O O . LEU A 1 91 ? 17.927 8.572 -3.987 1.00 80.38 91 LEU A O 1
ATOM 688 N N . GLY A 1 92 ? 16.044 7.568 -3.319 1.00 74.00 92 GLY A N 1
ATOM 689 C CA . GLY A 1 92 ? 16.255 6.358 -4.126 1.00 74.00 92 GLY A CA 1
ATOM 690 C C . GLY A 1 92 ? 16.995 5.227 -3.405 1.00 74.00 92 GLY A C 1
ATOM 691 O O . GLY A 1 92 ? 17.152 4.149 -3.978 1.00 74.00 92 GLY A O 1
ATOM 692 N N . SER A 1 93 ? 17.431 5.453 -2.161 1.00 74.25 93 SER A N 1
ATOM 693 C CA . SER A 1 93 ? 18.260 4.504 -1.399 1.00 74.25 93 SER A CA 1
ATOM 694 C C . SER A 1 93 ? 17.452 3.422 -0.684 1.00 74.25 93 SER A C 1
ATOM 696 O O . SER A 1 93 ? 17.991 2.378 -0.325 1.00 74.25 93 SER A O 1
ATOM 698 N N . ILE A 1 94 ? 16.162 3.663 -0.441 1.00 82.50 94 ILE A N 1
ATOM 699 C CA . ILE A 1 94 ? 15.286 2.755 0.302 1.00 82.50 94 ILE A CA 1
ATOM 700 C C . ILE A 1 94 ? 14.158 2.319 -0.621 1.00 82.50 94 ILE A C 1
ATOM 702 O O . ILE A 1 94 ? 13.386 3.148 -1.088 1.00 82.50 94 ILE A O 1
ATOM 706 N N . TYR A 1 95 ? 14.039 1.019 -0.869 1.00 84.62 95 TYR A N 1
ATOM 707 C CA . TYR A 1 95 ? 12.892 0.448 -1.561 1.00 84.62 95 TYR A CA 1
ATOM 708 C C . TYR A 1 95 ? 11.757 0.216 -0.568 1.00 84.62 95 TYR A C 1
ATOM 710 O O . TYR A 1 95 ? 11.931 -0.477 0.437 1.00 84.62 95 TYR A O 1
ATOM 718 N N . VAL A 1 96 ? 10.589 0.768 -0.873 1.00 88.62 96 VAL A N 1
ATOM 719 C CA . VAL A 1 96 ? 9.357 0.531 -0.133 1.00 88.62 96 VAL A CA 1
ATOM 720 C C . VAL A 1 96 ? 8.477 -0.407 -0.964 1.00 88.62 96 VAL A C 1
ATOM 722 O O . VAL A 1 96 ? 8.037 -0.025 -2.054 1.00 88.62 96 VAL A O 1
ATOM 725 N N . PRO A 1 97 ? 8.222 -1.640 -0.486 1.00 89.69 97 PRO A N 1
ATOM 726 C CA . PRO A 1 97 ? 7.440 -2.617 -1.232 1.00 89.69 97 PRO A CA 1
ATOM 727 C C . PRO A 1 97 ? 5.966 -2.193 -1.361 1.00 89.69 97 PRO A C 1
ATOM 729 O O . PRO A 1 97 ? 5.498 -1.335 -0.600 1.00 89.69 97 PRO A O 1
ATOM 732 N N . PRO A 1 98 ? 5.209 -2.828 -2.278 1.00 90.38 98 PRO A N 1
ATOM 733 C CA . PRO A 1 98 ? 3.767 -2.636 -2.392 1.00 90.38 98 PRO A CA 1
ATOM 734 C C . PRO A 1 98 ? 3.072 -2.836 -1.045 1.00 90.38 98 PRO A C 1
ATOM 736 O O . PRO A 1 98 ? 3.201 -3.889 -0.413 1.00 90.38 98 PRO A O 1
ATOM 739 N N . HIS A 1 99 ? 2.338 -1.822 -0.599 1.00 92.44 99 HIS A N 1
ATOM 740 C CA . HIS A 1 99 ? 1.630 -1.848 0.674 1.00 92.44 99 HIS A CA 1
ATOM 741 C C . HIS A 1 99 ? 0.390 -0.952 0.648 1.00 92.44 99 HIS A C 1
ATOM 743 O O . HIS A 1 99 ? 0.249 -0.063 -0.195 1.00 92.44 99 HIS A O 1
ATOM 749 N N . ILE A 1 100 ? -0.490 -1.186 1.616 1.00 93.94 100 ILE A N 1
ATOM 750 C CA . ILE A 1 100 ? -1.618 -0.323 1.952 1.00 93.94 100 ILE A CA 1
ATOM 751 C C . ILE A 1 100 ? -1.287 0.370 3.268 1.00 93.94 100 ILE A C 1
ATOM 753 O O . ILE A 1 100 ? -0.971 -0.294 4.255 1.00 93.94 100 ILE A O 1
ATOM 757 N N . GLN A 1 101 ? -1.365 1.694 3.287 1.00 94.56 101 GLN A N 1
ATOM 758 C CA . GLN A 1 101 ? -1.295 2.488 4.508 1.00 94.56 101 GLN A CA 1
ATOM 759 C C . GLN A 1 101 ? -2.695 2.604 5.096 1.00 94.56 101 GLN A C 1
ATOM 761 O O . GLN A 1 101 ? -3.643 2.931 4.381 1.00 94.56 101 GLN A O 1
ATOM 766 N N . LEU A 1 102 ? -2.806 2.322 6.388 1.00 95.12 102 LEU A N 1
ATOM 767 C CA . LEU A 1 102 ? -4.041 2.352 7.156 1.00 95.12 102 LEU A CA 1
ATOM 768 C C . LEU A 1 102 ? -3.937 3.478 8.182 1.00 95.12 102 LEU A C 1
ATOM 770 O O . LEU A 1 102 ? -3.001 3.489 8.979 1.00 95.12 102 LEU A O 1
ATOM 774 N N . GLU A 1 103 ? -4.901 4.389 8.164 1.00 95.38 103 GLU A N 1
ATOM 775 C CA . GLU A 1 103 ? -5.139 5.376 9.214 1.00 95.38 103 GLU A CA 1
ATOM 776 C C . GLU A 1 103 ? -6.476 5.037 9.870 1.00 95.38 103 GLU A C 1
ATOM 778 O O . GLU A 1 103 ? -7.529 5.033 9.229 1.00 95.38 103 GLU A O 1
ATOM 783 N N . VAL A 1 104 ? -6.433 4.713 11.154 1.00 94.69 104 VAL A N 1
ATOM 784 C CA . VAL A 1 104 ? -7.585 4.254 11.923 1.00 94.69 104 VAL A CA 1
ATOM 785 C C . VAL A 1 104 ? -7.928 5.303 12.961 1.00 94.69 104 VAL A C 1
ATOM 787 O O . VAL A 1 104 ? -7.047 5.781 13.673 1.00 94.69 104 VAL A O 1
ATOM 790 N N . VAL A 1 105 ? -9.210 5.644 13.052 1.00 95.06 105 VAL A N 1
ATOM 791 C CA . VAL A 1 105 ? -9.751 6.581 14.037 1.00 95.06 105 VAL A CA 1
ATOM 792 C C . VAL A 1 105 ? -10.843 5.870 14.829 1.00 95.06 105 VAL A C 1
ATOM 794 O O . VAL A 1 105 ? -11.837 5.433 14.245 1.00 95.06 105 VAL A O 1
ATOM 797 N N . GLY A 1 106 ? -10.656 5.727 16.137 1.00 92.25 106 GLY A N 1
ATOM 798 C CA . GLY A 1 106 ? -11.668 5.163 17.031 1.00 92.25 106 GLY A CA 1
ATOM 799 C C . GLY A 1 106 ? -12.722 6.194 17.456 1.00 92.25 106 GLY A C 1
ATOM 800 O O . GLY A 1 106 ? -12.611 7.385 17.143 1.00 92.25 106 GLY A O 1
ATOM 801 N N . VAL A 1 107 ? -13.778 5.746 18.145 1.00 87.62 107 VAL A N 1
ATOM 802 C CA . VAL A 1 107 ? -14.900 6.615 18.564 1.00 87.62 107 VAL A CA 1
ATOM 803 C C . VAL A 1 107 ? -14.445 7.732 19.508 1.00 87.62 107 VAL A C 1
ATOM 805 O O . VAL A 1 107 ? -14.995 8.832 19.455 1.00 87.62 107 VAL A O 1
ATOM 808 N N . GLY A 1 108 ? -13.438 7.480 20.349 1.00 83.75 108 GLY A N 1
ATOM 809 C CA . GLY A 1 108 ? -12.908 8.468 21.294 1.00 83.75 108 GLY A CA 1
ATOM 810 C C . GLY A 1 108 ? -11.932 9.469 20.667 1.00 83.75 108 GLY A C 1
ATOM 811 O O . GLY A 1 108 ? -11.434 10.358 21.357 1.00 83.75 108 GLY A O 1
ATOM 812 N N . GLY A 1 109 ? -11.677 9.368 19.357 1.00 88.00 109 GLY A N 1
ATOM 813 C CA . GLY A 1 109 ? -10.741 10.226 18.630 1.00 88.00 109 GLY A CA 1
ATOM 814 C C . GLY A 1 109 ? -9.290 9.740 18.663 1.00 88.00 109 GLY A C 1
ATOM 815 O O . GLY A 1 109 ? -8.430 10.362 18.034 1.00 88.00 109 GLY A O 1
ATOM 816 N N . GLU A 1 110 ? -9.010 8.627 19.344 1.00 90.81 110 GLU A N 1
ATOM 817 C CA . GLU A 1 110 ? -7.743 7.908 19.257 1.00 90.81 110 GLU A CA 1
ATOM 818 C C . GLU A 1 110 ? -7.400 7.536 17.810 1.00 90.81 110 GLU A C 1
ATOM 820 O O . GLU A 1 110 ? -8.267 7.154 17.019 1.00 90.81 110 GLU A O 1
ATOM 825 N N . ARG A 1 111 ? -6.115 7.661 17.459 1.00 93.38 111 ARG A N 1
ATOM 826 C CA . ARG A 1 111 ? -5.613 7.377 16.114 1.00 93.38 111 ARG A CA 1
ATOM 827 C C . ARG A 1 111 ? -4.529 6.320 16.145 1.00 93.38 111 ARG A C 1
ATOM 829 O O . ARG A 1 111 ? -3.633 6.372 16.984 1.00 93.38 111 ARG A O 1
ATOM 836 N N . TRP A 1 112 ? -4.571 5.418 15.175 1.00 93.81 112 TRP A N 1
ATOM 837 C CA . TRP A 1 112 ? -3.530 4.428 14.943 1.00 93.81 112 TRP A CA 1
ATOM 838 C C . TRP A 1 112 ? -3.175 4.378 13.461 1.00 93.81 112 TRP A C 1
ATOM 840 O O . TRP A 1 112 ? -4.050 4.460 12.603 1.00 93.81 112 TRP A O 1
ATOM 850 N N . ASN A 1 113 ? -1.885 4.239 13.161 1.00 93.56 113 ASN A N 1
ATOM 851 C CA . ASN A 1 113 ? -1.389 4.134 11.796 1.00 93.56 113 ASN A CA 1
ATOM 852 C C . ASN A 1 113 ? -0.652 2.812 11.618 1.00 93.56 113 ASN A C 1
ATOM 854 O O . ASN A 1 113 ? 0.198 2.453 12.433 1.00 93.56 113 ASN A O 1
ATOM 858 N N . GLY A 1 114 ? -0.927 2.125 10.516 1.00 91.19 114 GLY A N 1
ATOM 859 C CA . GLY A 1 114 ? -0.297 0.853 10.194 1.00 91.19 114 GLY A CA 1
ATOM 860 C C . GLY A 1 114 ? -0.121 0.641 8.703 1.00 91.19 114 GLY A C 1
ATOM 861 O O . GLY A 1 114 ? -0.553 1.443 7.875 1.00 91.19 114 GLY A O 1
ATOM 862 N N . GLN A 1 115 ? 0.549 -0.454 8.355 1.00 92.25 115 GLN A N 1
ATOM 863 C CA . GLN A 1 115 ? 0.804 -0.820 6.966 1.00 92.25 115 GLN A CA 1
ATOM 864 C C . GLN A 1 115 ? 0.562 -2.315 6.761 1.00 92.25 115 GLN A C 1
ATOM 866 O O . GLN A 1 115 ? 1.125 -3.143 7.478 1.00 92.25 115 GLN A O 1
ATOM 871 N N . ALA A 1 116 ? -0.247 -2.660 5.761 1.00 90.62 116 ALA A N 1
ATOM 872 C CA . ALA A 1 116 ? -0.438 -4.031 5.299 1.00 90.62 116 ALA A CA 1
ATOM 873 C C . ALA A 1 116 ? 0.388 -4.256 4.025 1.00 90.62 116 ALA A C 1
ATOM 875 O O . ALA A 1 116 ? 0.201 -3.554 3.032 1.00 90.62 116 ALA A 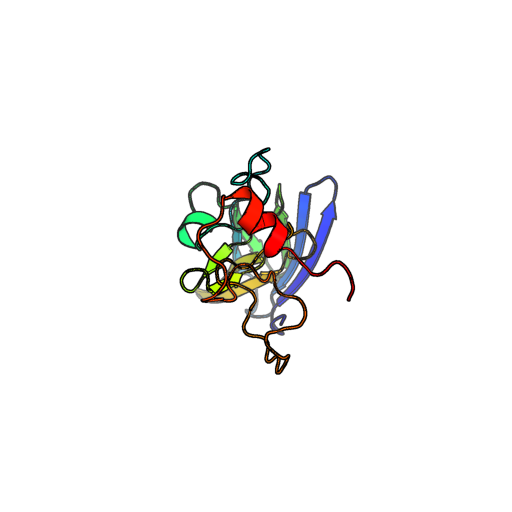O 1
ATOM 876 N N . LEU A 1 117 ? 1.312 -5.219 4.051 1.00 87.38 117 LEU A N 1
ATOM 877 C CA . LEU A 1 117 ? 2.158 -5.541 2.899 1.00 87.38 117 LEU A CA 1
ATOM 878 C C . LEU A 1 117 ? 1.377 -6.351 1.858 1.00 87.38 117 LEU A C 1
ATOM 880 O O . LEU A 1 117 ? 0.665 -7.283 2.210 1.00 87.38 117 LEU A O 1
ATOM 884 N N . VAL A 1 118 ? 1.563 -6.015 0.581 1.00 84.69 118 VAL A N 1
ATOM 885 C CA . VAL A 1 118 ? 0.938 -6.663 -0.592 1.00 84.69 118 VAL A CA 1
ATOM 886 C C . VAL A 1 118 ? 2.026 -7.174 -1.557 1.00 84.69 118 VAL A C 1
ATOM 888 O O . VAL A 1 118 ? 1.827 -7.335 -2.759 1.00 84.69 118 VAL A O 1
ATOM 891 N N . GLN A 1 119 ? 3.230 -7.393 -1.028 1.00 76.94 119 GLN A N 1
ATOM 892 C CA . GLN A 1 119 ? 4.444 -7.640 -1.807 1.00 76.94 119 GLN A CA 1
ATOM 893 C C . GLN A 1 119 ? 4.408 -8.923 -2.647 1.00 76.94 119 GLN A C 1
ATOM 895 O O . GLN A 1 119 ? 5.088 -8.982 -3.667 1.00 76.94 119 GLN A O 1
ATOM 900 N N . ASP A 1 120 ? 3.599 -9.912 -2.259 1.00 74.50 120 ASP A N 1
ATOM 901 C CA . ASP A 1 120 ? 3.551 -11.232 -2.906 1.00 74.50 120 ASP A CA 1
ATOM 902 C C . ASP A 1 120 ? 3.104 -11.159 -4.377 1.00 74.50 120 ASP A C 1
ATOM 904 O O . ASP A 1 120 ? 3.359 -12.071 -5.161 1.00 74.50 120 ASP A O 1
ATOM 908 N N . PHE A 1 121 ? 2.472 -10.048 -4.771 1.00 72.25 121 PHE A N 1
ATOM 909 C CA . PHE A 1 121 ? 2.008 -9.792 -6.136 1.00 72.25 121 PHE A CA 1
ATOM 910 C C . PHE A 1 121 ? 2.772 -8.661 -6.840 1.00 72.25 121 PHE A C 1
ATOM 912 O O . PHE A 1 121 ? 2.400 -8.276 -7.949 1.00 72.25 121 PHE A O 1
ATOM 919 N N . GLY A 1 122 ? 3.807 -8.109 -6.200 1.00 64.25 122 GLY A N 1
ATOM 920 C CA . GLY A 1 122 ? 4.578 -6.974 -6.702 1.00 64.25 122 GLY A CA 1
ATOM 921 C C . GLY A 1 122 ? 5.391 -7.295 -7.956 1.00 64.25 122 GLY A C 1
ATOM 922 O O . GLY A 1 122 ? 5.874 -8.411 -8.141 1.00 64.25 122 GLY A O 1
ATOM 923 N N . ALA A 1 123 ? 5.576 -6.292 -8.816 1.00 66.81 123 ALA A N 1
ATOM 924 C CA . ALA A 1 123 ? 6.492 -6.406 -9.947 1.00 66.81 123 ALA A CA 1
ATOM 925 C C . ALA A 1 123 ? 7.956 -6.521 -9.459 1.00 66.81 123 ALA A C 1
ATOM 927 O O . ALA A 1 123 ? 8.307 -5.911 -8.443 1.00 66.81 123 ALA A O 1
ATOM 928 N N . PRO A 1 124 ? 8.831 -7.255 -10.175 1.00 66.38 124 PRO A N 1
ATOM 929 C CA . PRO A 1 124 ? 10.259 -7.281 -9.875 1.00 66.38 124 PRO A CA 1
ATOM 930 C C . PRO A 1 124 ? 10.852 -5.871 -9.914 1.00 66.38 124 PRO A C 1
ATOM 932 O O . PRO A 1 124 ? 10.543 -5.088 -10.811 1.00 66.38 124 PRO A O 1
ATOM 935 N N . PHE A 1 125 ? 11.746 -5.561 -8.980 1.00 66.81 125 PHE A N 1
ATOM 936 C CA . PHE A 1 125 ? 12.360 -4.240 -8.871 1.00 66.81 125 PHE A CA 1
ATOM 937 C C . PHE A 1 125 ? 13.887 -4.311 -8.955 1.00 66.81 125 PHE A C 1
ATOM 939 O O . PHE A 1 125 ? 14.503 -5.360 -8.761 1.00 66.81 125 PHE A O 1
ATOM 946 N N . ARG A 1 126 ? 14.506 -3.168 -9.254 1.00 60.25 126 ARG A N 1
ATOM 947 C CA . ARG A 1 126 ? 15.963 -2.972 -9.241 1.00 60.25 126 ARG A CA 1
ATOM 948 C C . ARG A 1 126 ? 16.290 -1.809 -8.322 1.00 60.25 126 ARG A C 1
ATOM 950 O O . ARG A 1 126 ? 15.507 -0.880 -8.233 1.00 60.25 126 ARG A O 1
ATOM 957 N N . TRP A 1 127 ? 17.419 -1.820 -7.637 1.00 57.78 127 TRP A N 1
ATOM 958 C CA . TRP A 1 127 ? 17.803 -0.688 -6.791 1.00 57.78 127 TRP A CA 1
ATOM 959 C C . TRP A 1 127 ? 18.405 0.427 -7.647 1.00 57.78 127 TRP A C 1
ATOM 961 O O . TRP A 1 127 ? 19.264 0.147 -8.482 1.00 57.78 127 TRP A O 1
ATOM 971 N N . ILE A 1 128 ? 17.957 1.673 -7.453 1.00 60.78 128 ILE A N 1
ATOM 972 C CA . ILE A 1 128 ? 18.498 2.834 -8.182 1.00 60.78 128 ILE A CA 1
ATOM 973 C C . ILE A 1 128 ? 19.957 3.082 -7.776 1.00 60.78 128 ILE A C 1
ATOM 975 O O . ILE A 1 128 ? 20.802 3.347 -8.624 1.00 60.78 128 ILE A O 1
ATOM 979 N N . SER A 1 129 ? 20.273 2.936 -6.490 1.00 54.47 129 SER A N 1
ATOM 980 C CA . SER A 1 129 ? 21.587 3.230 -5.903 1.00 54.47 129 SER A CA 1
ATOM 981 C C . SER A 1 129 ? 22.635 2.116 -6.065 1.00 54.47 129 SER A C 1
ATOM 983 O O . SER A 1 129 ? 23.655 2.127 -5.380 1.00 54.47 129 SER A O 1
ATOM 985 N N . GLY A 1 130 ? 22.401 1.126 -6.934 1.00 50.84 130 GLY A N 1
ATOM 986 C CA . GLY A 1 130 ? 23.091 -0.161 -6.832 1.00 50.84 130 GLY A CA 1
ATOM 987 C C . GLY A 1 130 ? 22.582 -0.947 -5.618 1.00 50.84 130 GLY A C 1
ATOM 988 O O . GLY A 1 130 ? 21.856 -0.413 -4.783 1.00 50.84 130 GLY A O 1
ATOM 989 N N . THR A 1 131 ? 22.881 -2.244 -5.578 1.00 50.22 131 THR A N 1
ATOM 990 C CA . THR A 1 131 ? 22.499 -3.221 -4.540 1.00 50.22 131 THR A CA 1
ATOM 991 C C . THR A 1 131 ? 22.406 -2.599 -3.136 1.00 50.22 131 THR A C 1
ATOM 993 O O . THR A 1 131 ? 23.270 -1.781 -2.810 1.00 50.22 131 THR A O 1
ATOM 996 N N . PRO A 1 132 ? 21.439 -2.995 -2.272 1.00 46.94 132 PRO A N 1
ATOM 997 C CA . PRO A 1 132 ? 21.474 -2.582 -0.874 1.00 46.94 132 PRO A CA 1
ATOM 998 C C . PRO A 1 132 ? 22.878 -2.860 -0.332 1.00 46.94 132 PRO A C 1
ATOM 1000 O O . PRO A 1 132 ? 23.486 -3.845 -0.773 1.00 46.94 132 PRO A O 1
ATOM 1003 N N . PRO A 1 133 ? 23.419 -2.042 0.584 1.00 42.59 133 PRO A N 1
ATOM 1004 C CA . PRO A 1 133 ? 24.671 -2.366 1.241 1.00 42.59 133 PRO A CA 1
ATOM 1005 C C . PRO A 1 133 ? 24.429 -3.601 2.114 1.00 42.59 133 PRO A C 1
ATOM 1007 O O . PRO A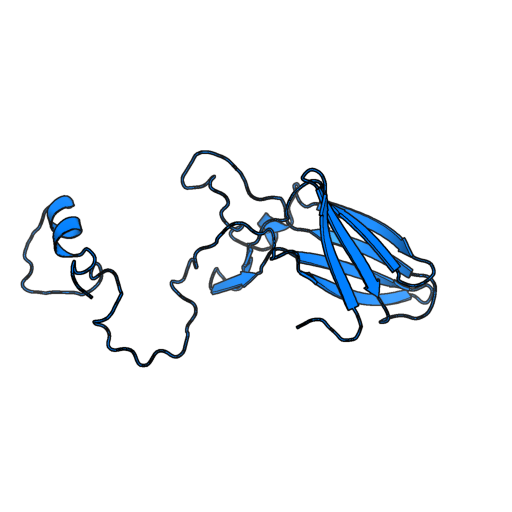 1 133 ? 24.182 -3.517 3.311 1.00 42.59 133 PRO A O 1
ATOM 1010 N N . GLY A 1 134 ? 24.431 -4.779 1.498 1.00 41.22 134 GLY A N 1
ATOM 1011 C CA . GLY A 1 134 ? 24.703 -6.010 2.196 1.00 41.22 134 GLY A CA 1
ATOM 1012 C C . GLY A 1 134 ? 26.150 -5.932 2.648 1.00 41.22 134 GLY A C 1
ATOM 1013 O O . GLY A 1 134 ? 27.018 -5.504 1.883 1.00 41.22 134 GLY A O 1
ATOM 1014 N N . PHE A 1 135 ? 26.420 -6.359 3.876 1.00 41.84 135 PHE A N 1
ATOM 1015 C CA . PHE A 1 135 ? 27.769 -6.770 4.230 1.00 41.84 135 PHE A CA 1
ATOM 1016 C C . PHE A 1 135 ? 28.152 -7.909 3.285 1.00 41.84 135 PHE A C 1
ATOM 1018 O O . PHE A 1 135 ? 27.702 -9.042 3.441 1.00 41.84 135 PHE A O 1
ATOM 1025 N N . GLN A 1 136 ? 28.932 -7.595 2.259 1.00 42.19 136 GLN A N 1
ATOM 1026 C CA . GLN A 1 136 ? 29.649 -8.595 1.494 1.00 42.19 136 GLN A CA 1
ATOM 1027 C C . GLN A 1 136 ? 31.105 -8.179 1.427 1.00 42.19 136 GLN A C 1
ATOM 1029 O O . GLN A 1 136 ? 31.505 -7.326 0.642 1.00 42.19 136 GLN A O 1
ATOM 1034 N N . GLU A 1 137 ? 31.885 -8.851 2.260 1.00 44.56 137 GLU A N 1
ATOM 1035 C CA . GLU A 1 137 ? 33.332 -8.994 2.176 1.00 44.56 137 GLU A CA 1
ATOM 1036 C C . GLU A 1 137 ? 33.689 -9.912 0.987 1.00 44.56 137 GLU A C 1
ATOM 1038 O O . GLU A 1 137 ? 34.416 -10.890 1.115 1.00 44.56 137 GLU A O 1
ATOM 1043 N N . LYS A 1 138 ? 33.091 -9.668 -0.185 1.00 41.91 138 LYS A N 1
ATOM 1044 C CA . LYS A 1 138 ? 33.470 -10.353 -1.421 1.00 41.91 138 LYS A CA 1
ATOM 1045 C C . LYS A 1 138 ? 34.410 -9.439 -2.182 1.00 41.91 138 LYS A C 1
ATOM 1047 O O . LYS A 1 138 ? 34.109 -8.257 -2.364 1.00 41.91 138 LYS A O 1
ATOM 1052 N N . SER A 1 139 ? 35.565 -9.989 -2.555 1.00 48.12 139 SER A N 1
ATOM 1053 C CA . SER A 1 139 ? 36.586 -9.303 -3.341 1.00 48.12 139 SER A CA 1
ATOM 1054 C C . SER A 1 139 ? 35.928 -8.620 -4.543 1.00 48.12 139 SER A C 1
ATOM 1056 O O . SER A 1 139 ? 34.949 -9.113 -5.104 1.00 48.12 139 SER A O 1
ATOM 1058 N N . GLN A 1 140 ? 36.444 -7.456 -4.933 1.00 48.81 140 GLN A N 1
ATOM 1059 C CA . GLN A 1 140 ? 35.888 -6.631 -6.014 1.00 48.81 140 GLN A CA 1
ATOM 1060 C C . GLN A 1 140 ? 35.801 -7.336 -7.387 1.00 48.81 140 GLN A C 1
ATOM 1062 O O . GLN A 1 140 ? 35.328 -6.724 -8.343 1.00 48.81 140 GLN A O 1
ATOM 1067 N N . ASP A 1 141 ? 36.234 -8.593 -7.494 1.00 48.56 141 ASP A N 1
ATOM 1068 C CA . ASP A 1 141 ? 36.413 -9.325 -8.742 1.00 48.56 141 ASP A CA 1
ATOM 1069 C C . ASP A 1 141 ? 35.330 -10.378 -9.034 1.00 48.56 141 ASP A C 1
ATOM 1071 O O . ASP A 1 141 ? 35.225 -10.823 -10.175 1.00 48.56 141 ASP A O 1
ATOM 1075 N N . GLU A 1 142 ? 34.465 -10.742 -8.081 1.00 46.34 142 GLU A N 1
ATOM 1076 C CA . GLU A 1 142 ? 33.490 -11.822 -8.296 1.00 46.34 142 GLU A CA 1
ATOM 1077 C C . GLU A 1 142 ? 32.052 -11.296 -8.460 1.00 46.34 142 GLU A C 1
ATOM 1079 O O . GLU A 1 142 ? 31.376 -10.906 -7.505 1.00 46.34 142 GLU A O 1
ATOM 1084 N N . GLY A 1 143 ? 31.555 -11.308 -9.703 1.00 46.09 143 GLY A N 1
ATOM 1085 C CA . GLY A 1 143 ? 30.120 -11.200 -10.004 1.00 46.09 143 GLY A CA 1
ATOM 1086 C C . GLY A 1 143 ? 29.570 -9.801 -10.310 1.00 46.09 143 GLY A C 1
ATOM 1087 O O . GLY A 1 143 ? 28.349 -9.625 -10.343 1.00 46.09 143 GLY A O 1
ATOM 1088 N N . ARG A 1 144 ? 30.417 -8.797 -10.571 1.00 52.47 144 ARG A N 1
ATOM 1089 C CA . ARG A 1 144 ? 29.980 -7.473 -11.062 1.00 52.47 144 ARG A CA 1
ATOM 1090 C C . ARG A 1 144 ? 30.348 -7.281 -12.532 1.00 52.47 144 ARG A C 1
ATOM 1092 O O . ARG A 1 144 ? 31.366 -7.781 -12.994 1.00 52.47 144 ARG A O 1
ATOM 1099 N N . ALA A 1 145 ? 29.527 -6.526 -13.266 1.00 54.66 145 ALA A N 1
ATOM 1100 C CA . ALA A 1 145 ? 29.912 -6.046 -14.589 1.00 54.66 145 ALA A CA 1
ATOM 1101 C C . ALA A 1 145 ? 31.199 -5.216 -14.449 1.00 54.66 145 ALA A C 1
ATOM 1103 O O . ALA A 1 145 ? 31.216 -4.210 -13.736 1.00 54.66 145 ALA A O 1
ATOM 1104 N N . MET A 1 146 ? 32.267 -5.612 -15.142 1.00 60.50 146 MET A N 1
ATOM 1105 C CA . MET A 1 146 ? 33.597 -4.993 -15.031 1.00 60.50 146 MET A CA 1
ATOM 1106 C C . MET A 1 146 ? 33.678 -3.611 -15.694 1.00 60.50 146 MET A C 1
ATOM 1108 O O . MET A 1 146 ? 34.755 -3.031 -15.819 1.00 60.50 146 MET A O 1
ATOM 1112 N N . PHE A 1 147 ? 32.530 -3.070 -16.106 1.00 56.94 147 PHE A N 1
ATOM 1113 C CA . PHE A 1 147 ? 32.363 -1.805 -16.812 1.00 56.94 147 PHE A CA 1
ATOM 1114 C C . PHE A 1 147 ? 33.016 -0.619 -16.104 1.00 56.94 147 PHE A C 1
ATOM 1116 O O . PHE A 1 147 ? 33.625 0.216 -16.766 1.00 56.94 147 PHE A O 1
ATOM 1123 N N . TYR A 1 148 ? 32.965 -0.582 -14.772 1.00 59.44 148 TYR A N 1
ATOM 1124 C CA . TYR A 1 148 ? 33.544 0.506 -13.980 1.00 59.44 148 TYR A CA 1
ATOM 1125 C C . TYR A 1 148 ? 34.946 0.207 -13.431 1.00 59.44 148 TYR A C 1
ATOM 1127 O O . TYR A 1 148 ? 35.508 1.046 -12.729 1.00 59.44 148 TYR A O 1
ATOM 1135 N N . LYS A 1 149 ? 35.538 -0.958 -13.736 1.00 60.22 149 LYS A N 1
ATOM 1136 C CA . LYS A 1 149 ? 36.915 -1.262 -13.324 1.00 60.22 149 LYS A CA 1
ATOM 1137 C C . LYS A 1 149 ? 37.868 -0.412 -14.162 1.00 60.22 149 LYS A C 1
ATOM 1139 O O . LYS A 1 149 ? 38.108 -0.717 -15.328 1.00 60.22 149 LYS A O 1
ATOM 1144 N N . TRP A 1 150 ? 38.377 0.677 -13.597 1.00 56.31 150 TRP A N 1
ATOM 1145 C CA . TRP A 1 150 ? 39.340 1.535 -14.285 1.00 56.31 150 TRP A CA 1
ATOM 1146 C C . TRP A 1 150 ? 40.596 0.734 -14.650 1.00 56.31 150 TRP A C 1
ATOM 1148 O O . TRP A 1 150 ? 41.156 0.042 -13.805 1.00 56.31 150 TRP A O 1
ATOM 1158 N N . ASP A 1 151 ? 41.002 0.806 -15.918 1.00 66.25 151 ASP A N 1
ATOM 1159 C CA . ASP A 1 151 ? 42.234 0.193 -16.420 1.00 66.25 151 ASP A CA 1
ATOM 1160 C C . ASP A 1 151 ? 42.979 1.247 -17.254 1.00 66.25 151 ASP A C 1
ATOM 1162 O O . ASP A 1 151 ? 42.492 1.608 -18.338 1.00 66.25 151 ASP A O 1
ATOM 1166 N N . PRO A 1 152 ? 44.094 1.788 -16.739 1.00 63.72 152 PRO A N 1
ATOM 1167 C CA . PRO A 1 152 ? 44.839 2.848 -17.404 1.00 63.72 152 PRO A CA 1
ATOM 1168 C C . PRO A 1 152 ? 45.502 2.394 -18.715 1.00 63.72 152 PRO A C 1
ATOM 1170 O O . PRO A 1 152 ? 45.728 3.240 -19.578 1.00 63.72 152 PRO A O 1
ATOM 1173 N N . ASP A 1 153 ? 45.718 1.091 -18.929 1.00 68.44 153 ASP A N 1
ATOM 1174 C CA . ASP A 1 153 ? 46.398 0.560 -20.125 1.00 68.44 153 ASP A CA 1
ATOM 1175 C C . ASP A 1 153 ? 45.439 0.273 -21.287 1.00 68.44 153 ASP A C 1
ATOM 1177 O O . ASP A 1 153 ? 45.816 -0.203 -22.358 1.00 68.44 153 ASP A O 1
ATOM 1181 N N . SER A 1 154 ? 44.160 0.583 -21.098 1.00 69.38 154 SER A N 1
ATOM 1182 C CA . SER A 1 154 ? 43.106 0.086 -21.970 1.00 69.38 154 SER A CA 1
ATOM 1183 C C . SER A 1 154 ? 42.851 0.904 -23.245 1.00 69.38 154 SER A C 1
ATOM 1185 O O . SER A 1 154 ? 41.993 0.529 -24.049 1.00 69.38 154 SER A O 1
ATOM 1187 N N . GLY A 1 155 ? 43.612 1.985 -23.449 1.00 77.88 155 GLY A N 1
ATOM 1188 C CA . GLY A 1 155 ? 43.629 2.794 -24.672 1.00 77.88 155 GLY A CA 1
ATOM 1189 C C . GLY A 1 155 ? 42.290 3.444 -25.059 1.00 77.88 155 GLY A C 1
ATOM 1190 O O . GLY A 1 155 ? 41.278 3.348 -24.361 1.00 77.88 155 GLY A O 1
ATOM 1191 N N . VAL A 1 156 ? 42.275 4.122 -26.214 1.00 75.00 156 VAL A N 1
ATOM 1192 C CA . VAL A 1 156 ? 41.042 4.658 -26.818 1.00 75.00 156 VAL A CA 1
ATOM 1193 C C . VAL A 1 156 ? 40.289 3.517 -27.500 1.00 75.00 156 VAL A C 1
ATOM 1195 O O . VAL A 1 156 ? 40.841 2.820 -28.349 1.00 75.00 156 VAL A O 1
ATOM 1198 N N . ARG A 1 157 ? 39.018 3.325 -27.138 1.00 74.56 157 ARG A N 1
ATOM 1199 C CA . ARG A 1 157 ? 38.175 2.219 -27.618 1.00 74.56 157 ARG A CA 1
ATOM 1200 C C . ARG A 1 157 ? 36.830 2.730 -28.120 1.00 74.56 157 ARG A C 1
ATOM 1202 O O . ARG A 1 157 ? 36.310 3.723 -27.619 1.00 74.56 157 ARG A O 1
ATOM 1209 N N . SER A 1 158 ? 36.252 2.027 -29.093 1.00 78.69 158 SER A N 1
ATOM 1210 C CA . SER A 1 158 ? 34.878 2.280 -29.531 1.00 78.69 158 SER A CA 1
ATOM 1211 C C . SER A 1 158 ? 33.873 1.858 -28.455 1.00 78.69 158 SER A C 1
ATOM 1213 O O . SER A 1 158 ? 34.165 1.013 -27.604 1.00 78.69 158 SER A O 1
ATOM 1215 N N . GLN A 1 159 ? 32.660 2.411 -28.521 1.00 71.94 159 GLN A N 1
ATOM 1216 C CA . GLN A 1 159 ? 31.579 2.074 -27.591 1.00 71.94 159 GLN A CA 1
ATOM 1217 C C . GLN A 1 159 ? 31.297 0.561 -27.555 1.00 71.94 159 GLN A C 1
ATOM 1219 O O . GLN A 1 159 ? 31.147 -0.014 -26.479 1.00 71.94 159 GLN A O 1
ATOM 1224 N N . GLU A 1 160 ? 31.303 -0.107 -28.711 1.00 74.00 160 GLU A N 1
ATOM 1225 C CA . GLU A 1 160 ? 31.108 -1.559 -28.797 1.00 74.00 160 GLU A CA 1
ATOM 1226 C C . GLU A 1 160 ? 32.273 -2.348 -28.176 1.00 74.00 160 GLU A C 1
ATOM 1228 O O . GLU A 1 160 ? 32.050 -3.314 -27.443 1.00 74.00 160 GLU A O 1
ATOM 1233 N N . ALA A 1 161 ? 33.519 -1.925 -28.413 1.00 75.19 161 ALA A N 1
ATOM 1234 C CA . ALA A 1 161 ? 34.696 -2.590 -27.857 1.00 75.19 161 ALA A CA 1
ATOM 1235 C C . ALA A 1 161 ? 34.724 -2.513 -26.321 1.00 75.19 161 ALA A C 1
ATOM 1237 O O . ALA A 1 161 ? 35.100 -3.479 -25.653 1.00 75.19 161 ALA A O 1
ATOM 1238 N N . ILE A 1 162 ? 34.273 -1.396 -25.741 1.00 72.69 162 ILE A N 1
ATOM 1239 C CA . ILE A 1 162 ? 34.115 -1.248 -24.287 1.00 72.69 162 ILE A CA 1
ATOM 1240 C C . ILE A 1 162 ? 33.070 -2.239 -23.764 1.00 72.69 162 ILE A C 1
ATOM 1242 O O . ILE A 1 162 ? 33.337 -2.952 -22.802 1.00 72.69 162 ILE A O 1
ATOM 1246 N N . LEU A 1 163 ? 31.910 -2.345 -24.416 1.00 72.12 163 LEU A N 1
ATOM 1247 C CA . LEU A 1 163 ? 30.835 -3.239 -23.976 1.00 72.12 163 LEU A CA 1
ATOM 1248 C C . LEU A 1 163 ? 31.235 -4.720 -24.024 1.00 72.12 163 LEU A C 1
ATOM 1250 O O . LEU A 1 163 ? 30.952 -5.453 -23.079 1.00 72.12 163 LEU A O 1
ATOM 1254 N N . ARG A 1 164 ? 31.933 -5.160 -25.081 1.00 71.81 164 ARG A N 1
ATOM 1255 C CA . ARG A 1 164 ? 32.403 -6.553 -25.196 1.00 71.81 164 ARG A CA 1
ATOM 1256 C C . ARG A 1 164 ? 33.535 -6.878 -24.224 1.00 71.81 164 ARG A C 1
ATOM 1258 O O . ARG A 1 164 ? 33.541 -7.957 -23.646 1.00 71.81 164 ARG A O 1
ATOM 1265 N N . SER A 1 165 ? 34.476 -5.955 -24.027 1.00 69.88 165 SER A N 1
ATOM 1266 C CA . SER A 1 165 ? 35.632 -6.175 -23.140 1.00 69.88 165 SER A CA 1
ATOM 1267 C C . SER A 1 165 ? 35.298 -6.072 -21.649 1.00 69.88 165 SER A C 1
ATOM 1269 O O . SER A 1 165 ? 36.046 -6.580 -20.820 1.00 69.88 165 SER A O 1
ATOM 1271 N N . ARG A 1 166 ? 34.192 -5.408 -21.294 1.00 69.25 166 ARG A N 1
ATOM 1272 C CA . ARG A 1 166 ? 33.775 -5.174 -19.903 1.00 69.25 166 ARG A CA 1
ATOM 1273 C C . ARG A 1 166 ? 32.515 -5.937 -19.481 1.00 69.25 166 ARG A C 1
ATOM 1275 O O . ARG A 1 166 ? 31.949 -5.642 -18.425 1.00 69.25 166 ARG A O 1
ATOM 1282 N N . GLY A 1 167 ? 32.062 -6.876 -20.311 1.00 65.19 167 GLY A N 1
ATOM 1283 C CA . GLY A 1 167 ? 30.959 -7.778 -19.989 1.00 65.19 167 GLY A CA 1
ATOM 1284 C C . GLY A 1 167 ? 31.284 -8.710 -18.817 1.00 65.19 167 GLY A C 1
ATOM 1285 O O . GLY A 1 167 ? 32.397 -8.717 -18.292 1.00 65.19 167 GLY A O 1
ATOM 1286 N N . TYR A 1 168 ? 30.294 -9.493 -18.391 1.00 58.53 168 TYR A N 1
ATOM 1287 C CA . TYR A 1 168 ? 30.510 -10.534 -17.385 1.00 58.53 168 TYR A CA 1
ATOM 1288 C C . TYR A 1 168 ? 31.497 -11.595 -17.905 1.00 58.53 168 TYR A C 1
ATOM 1290 O O . TYR A 1 168 ? 31.446 -11.918 -19.097 1.00 58.53 168 TYR A O 1
ATOM 1298 N N . PRO A 1 169 ? 32.377 -12.147 -17.047 1.00 58.84 169 PRO A N 1
ATOM 1299 C CA . PRO A 1 169 ? 33.221 -13.269 -17.435 1.00 58.84 169 PRO A CA 1
ATOM 1300 C C . PRO A 1 169 ? 32.345 -14.455 -17.860 1.00 58.84 169 PRO A C 1
ATOM 1302 O O . PRO A 1 169 ? 31.295 -14.716 -17.278 1.00 58.84 169 PRO A O 1
ATOM 1305 N N . THR A 1 170 ? 32.759 -15.154 -18.915 1.00 55.56 170 THR A N 1
ATOM 1306 C CA . THR A 1 170 ? 32.006 -16.275 -19.506 1.00 55.56 170 THR A CA 1
ATOM 1307 C C . THR A 1 170 ? 32.094 -17.566 -18.694 1.00 55.56 170 THR A C 1
ATOM 1309 O O . THR A 1 170 ? 31.433 -18.544 -19.037 1.00 55.56 170 THR A O 1
ATOM 1312 N N . VAL A 1 171 ? 32.889 -17.579 -17.625 1.00 50.34 171 VAL A N 1
ATOM 1313 C CA . VAL A 1 171 ? 33.060 -18.712 -16.716 1.00 50.34 171 VAL A CA 1
ATOM 1314 C C . VAL A 1 171 ? 33.023 -18.170 -15.287 1.00 50.34 171 VAL A C 1
ATOM 1316 O O . VAL A 1 171 ? 33.633 -17.131 -15.026 1.00 50.34 171 VAL A O 1
ATOM 1319 N N . ASN A 1 172 ? 32.260 -18.844 -14.420 1.00 42.94 172 ASN A N 1
ATOM 1320 C CA . ASN A 1 172 ? 32.166 -18.536 -12.989 1.00 42.94 172 ASN A CA 1
ATOM 1321 C C . ASN A 1 172 ? 33.464 -18.861 -12.255 1.00 42.94 172 ASN A C 1
ATOM 1323 O O . ASN A 1 172 ? 34.059 -19.915 -12.580 1.00 42.94 172 ASN A O 1
#

pLDDT: mean 77.9, std 16.56, range [37.19, 96.5]

Radius of gyration: 22.02 Å; Cα contacts (8 Å, |Δi|>4): 311; chains: 1; bounding box: 64×31×51 Å

Secondary structure (DSSP, 8-state):
---TTEEEEEEEETTEEEEEEEE-SS-S-EEEEEEEPPBPPB-SSTTTBSPPBSSHHHHTSTT-EEEEEEESSSEEEEEESSPBPPEEETTTTEEE-SEEEEEEEETTS-EEEEEEE-GGGPPP---TTSS--------TTSSS-GGG---TTS-S--HHHHHHHTS--S--

Foldseek 3Di:
DDDPQKDWDWDADPQKIKIKIFGNPDDFKKKKKKKWFAFQAVDPDPRRPQEAAAEPCNRRPPRIDIDMDIDGGRIDIDIGNHFRGWYDDPRQLRTGATWMWIWMADPVRDIDIDIGGPRVRGDDYAGPVHDRPDPDPDPPPPDDQQLPVDDPVPDDDDPVRSPVVRGDDPPD

Nearest PDB structures (foldseek):
  3ml6-assembly3_C  TM=3.593E-01  e=6.084E-02  Mus musculus
  2jkr-assembly1_M  TM=3.299E-01  e=4.132E-02  Rattus norvegicus
  3ml6-assembly2_B  TM=3.597E-01  e=1.646E-01  Mus musculus
  3ml6-assembly1_A  TM=3.523E-01  e=1.646E-01  Mus musculus
  3ml6-assembly6_F  TM=3.525E-01  e=3.194E-01  Mus musculus

Mean predicted aligned error: 13.15 Å

Sequence (172 aa):
MQSKELQSHVTKINGKIIVEGHISALPGPMKIMWRAAAPNTRGYSFSGSGLPHPNVEQAFDVRAMTGSLNSPDGTFRITLDDVPGAYYSGLGSIYVPPHIQLEVVGVGGERWNGQALVQDFGAPFRWISGTPPGFQEKSQDEGRAMFYKWDPDSGVRSQEAILRSRGYPTVN